Protein AF-A0A960K064-F1 (afdb_monomer_lite)

Sequence (78 aa):
MEIPRVNPVGLVEQPPGFETTPRQHPLWLRALVLLLLLVFGGVTVVTTVVSLGRYCLTTDTSDVRDL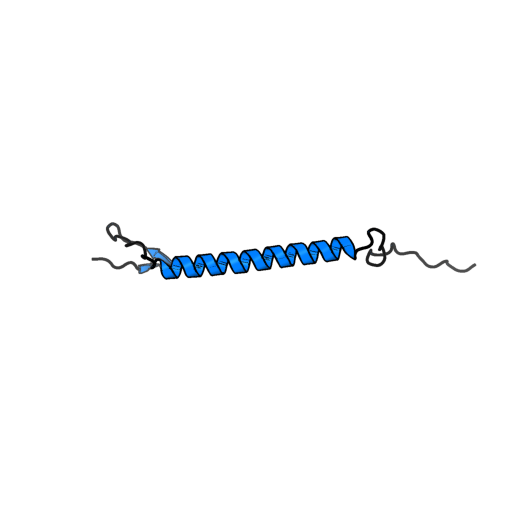PQPYRPAPEGE

Radius of gyration: 29.78 Å; chains: 1; bounding box: 57×63×64 Å

Secondary structure (DSSP, 8-state):
-PPPEE-TTS-EE--TT---------HHHHHHHHHHHHHHHHHHHHHHHHHHHHHHHH--TT-GGGS-----------

Structure (mmCIF, N/CA/C/O backbone):
data_AF-A0A960K064-F1
#
_entry.id   AF-A0A960K064-F1
#
loop_
_atom_site.group_PDB
_atom_site.id
_atom_site.type_symbol
_atom_site.label_atom_id
_atom_site.label_alt_id
_atom_site.label_comp_id
_atom_site.label_asym_id
_atom_site.label_entity_id
_atom_site.label_seq_id
_atom_site.pdbx_PDB_ins_code
_atom_site.Cartn_x
_atom_site.Cartn_y
_atom_site.Cartn_z
_atom_site.occupancy
_atom_site.B_iso_or_equiv
_atom_site.auth_seq_id
_atom_site.auth_comp_id
_atom_site.auth_asym_id
_atom_site.auth_atom_id
_atom_site.pdbx_PDB_model_num
ATOM 1 N N . MET A 1 1 ? -23.824 2.162 36.191 1.00 59.44 1 MET A N 1
ATOM 2 C CA . MET A 1 1 ? -22.786 1.931 35.166 1.00 59.44 1 MET A CA 1
ATOM 3 C C . MET A 1 1 ? -22.601 3.226 34.409 1.00 59.44 1 MET A C 1
ATOM 5 O O . MET A 1 1 ? -23.583 3.750 33.900 1.00 59.44 1 MET A O 1
ATOM 9 N N . GLU A 1 2 ? -21.393 3.776 34.423 1.00 71.50 2 GLU A N 1
ATOM 10 C CA . GLU A 1 2 ? -21.078 5.036 33.749 1.00 71.50 2 GLU A CA 1
ATOM 11 C C . GLU A 1 2 ? -20.591 4.732 32.326 1.00 71.50 2 GLU A C 1
ATOM 13 O O . GLU A 1 2 ? -19.780 3.828 32.129 1.00 71.50 2 GLU A O 1
ATOM 18 N N . ILE A 1 3 ? -21.157 5.414 31.330 1.00 76.25 3 ILE A N 1
ATOM 19 C CA . ILE A 1 3 ? -20.865 5.176 29.910 1.00 76.25 3 ILE A CA 1
ATOM 20 C C . ILE A 1 3 ? -19.655 6.042 29.513 1.00 76.25 3 ILE A C 1
ATOM 22 O O . ILE A 1 3 ? -19.595 7.197 29.949 1.00 76.25 3 ILE A O 1
ATOM 26 N N . PRO A 1 4 ? -18.708 5.533 28.696 1.00 79.19 4 PRO A N 1
ATOM 27 C CA . PRO A 1 4 ? -17.606 6.325 28.167 1.00 79.19 4 PRO A CA 1
ATOM 28 C C . PRO A 1 4 ? -18.141 7.566 27.459 1.00 79.19 4 PRO A C 1
ATOM 30 O O . PRO A 1 4 ? -19.048 7.478 26.628 1.00 79.19 4 PRO A O 1
ATOM 33 N N . ARG A 1 5 ? -17.589 8.726 27.802 1.00 83.81 5 ARG A N 1
ATOM 34 C CA . ARG A 1 5 ? -18.039 10.025 27.299 1.00 83.81 5 ARG A CA 1
ATOM 35 C C . ARG A 1 5 ? -16.859 10.810 26.751 1.00 83.81 5 ARG A C 1
ATOM 37 O O . ARG A 1 5 ? -15.732 10.675 27.221 1.00 83.81 5 ARG A O 1
ATOM 44 N N . VAL A 1 6 ? -17.130 11.602 25.721 1.00 85.94 6 VAL A N 1
ATOM 45 C CA . VAL A 1 6 ? -16.140 12.501 25.128 1.00 85.94 6 VAL A CA 1
ATOM 46 C C . VAL A 1 6 ? -16.176 13.805 25.917 1.00 85.94 6 VAL A C 1
ATOM 48 O O . VAL A 1 6 ? -17.219 14.453 25.997 1.00 85.94 6 VAL A O 1
ATOM 51 N N . ASN A 1 7 ? -15.055 14.164 26.534 1.00 86.88 7 ASN A N 1
ATOM 52 C CA . ASN A 1 7 ? -14.885 15.436 27.231 1.00 86.88 7 ASN A CA 1
ATOM 53 C C . ASN A 1 7 ? -14.879 16.587 26.191 1.00 86.88 7 ASN A C 1
ATOM 55 O O . ASN A 1 7 ? -14.475 16.349 25.050 1.00 86.88 7 ASN A O 1
ATOM 59 N N . PRO A 1 8 ? -15.288 17.830 26.517 1.00 86.75 8 PRO A N 1
ATOM 60 C CA . PRO A 1 8 ? -15.171 19.002 25.633 1.00 86.75 8 PRO A CA 1
ATOM 61 C C . PRO A 1 8 ? -13.803 19.228 24.961 1.00 86.75 8 PRO A C 1
ATOM 63 O O . PRO A 1 8 ? -13.747 19.928 23.955 1.00 86.75 8 PRO A O 1
ATOM 66 N N . VAL A 1 9 ? -12.714 18.627 25.453 1.00 88.69 9 VAL A N 1
ATOM 67 C CA . VAL A 1 9 ? -11.390 18.652 24.789 1.00 88.69 9 VAL A CA 1
ATOM 68 C C . VAL A 1 9 ? -11.216 17.558 23.715 1.00 88.69 9 VAL A C 1
ATOM 70 O O . VAL A 1 9 ? -10.137 17.399 23.153 1.00 88.69 9 VAL A O 1
ATOM 73 N N . GLY A 1 10 ? -12.253 16.765 23.434 1.00 85.31 10 GLY A N 1
ATOM 74 C CA . GLY A 1 10 ? -12.229 15.671 22.456 1.00 85.31 10 GLY A CA 1
ATOM 75 C C . GLY A 1 10 ? -11.593 14.371 22.959 1.00 85.31 10 GLY A C 1
ATOM 76 O O . GLY A 1 10 ? -11.442 13.427 22.188 1.00 85.31 10 GLY A O 1
ATOM 77 N N . LEU A 1 11 ? -11.229 14.297 24.242 1.00 84.75 11 LEU A N 1
ATOM 78 C CA . LEU A 1 11 ? -10.670 13.088 24.845 1.00 84.75 11 LEU A CA 1
ATOM 79 C C . LEU A 1 11 ? -11.787 12.135 25.273 1.00 84.75 11 LEU A C 1
ATOM 81 O O . LEU A 1 11 ? -12.763 12.545 25.902 1.00 84.75 11 LEU A O 1
ATOM 85 N N . VAL A 1 12 ? -11.631 10.854 24.937 1.00 85.62 12 VAL A N 1
ATOM 86 C CA . VAL A 1 12 ? -12.525 9.791 25.404 1.00 85.62 12 VAL A CA 1
ATOM 87 C C . VAL A 1 12 ? -12.127 9.433 26.831 1.00 85.62 12 VAL A C 1
ATOM 89 O O . VAL A 1 12 ? -11.062 8.861 27.056 1.00 85.62 12 VAL A O 1
ATOM 92 N N . GLU A 1 13 ? -12.980 9.764 27.796 1.00 81.81 13 GLU A N 1
ATOM 93 C CA . GLU A 1 13 ? -12.801 9.344 29.182 1.00 81.81 13 GLU A CA 1
ATOM 94 C C . GLU A 1 13 ? -13.418 7.960 29.377 1.00 81.81 13 GLU A C 1
ATOM 96 O O . GLU A 1 13 ? -14.620 7.756 29.174 1.00 81.81 13 GLU A O 1
ATOM 101 N N . GLN A 1 14 ? -12.581 7.000 29.771 1.00 79.38 14 GLN A N 1
ATOM 102 C CA . GLN A 1 14 ? -13.001 5.637 30.058 1.00 79.38 14 GLN A CA 1
ATOM 103 C C . GLN A 1 14 ? -13.042 5.432 31.583 1.00 79.38 14 GLN A C 1
ATOM 105 O O . GLN A 1 14 ? -11.999 5.528 32.233 1.00 79.38 14 GLN A O 1
ATOM 110 N N . PRO A 1 15 ? -14.225 5.192 32.180 1.00 79.25 15 PRO A N 1
ATOM 111 C C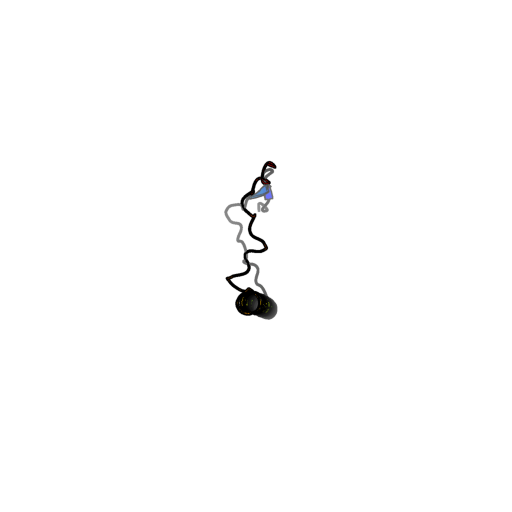A . PRO A 1 15 ? -14.346 5.049 33.625 1.00 79.25 15 PRO A CA 1
ATOM 112 C C . PRO A 1 15 ? -13.641 3.776 34.132 1.00 79.25 15 PRO A C 1
ATOM 114 O O . PRO A 1 15 ? -13.598 2.765 33.419 1.00 79.25 15 PRO A O 1
ATOM 117 N N . PRO A 1 16 ? -13.100 3.793 35.365 1.00 7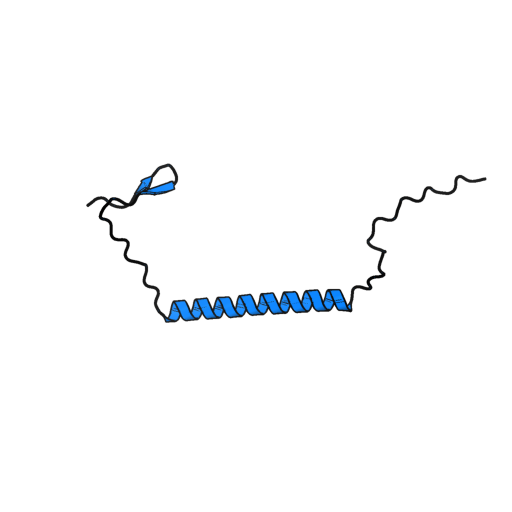2.44 16 PRO A N 1
ATOM 118 C CA . PRO A 1 16 ? -12.438 2.631 35.950 1.00 72.44 16 PRO A CA 1
ATOM 119 C C . PRO A 1 16 ? -13.444 1.479 36.093 1.00 72.44 16 PRO A C 1
ATOM 121 O O . PRO A 1 16 ? -14.462 1.611 36.768 1.00 72.44 16 PRO A O 1
ATOM 124 N N . GLY A 1 17 ? -13.171 0.358 35.418 1.00 71.44 17 GLY A N 1
ATOM 125 C CA . GLY A 1 17 ? -14.058 -0.814 35.355 1.00 71.44 17 GLY A CA 1
ATOM 126 C C . GLY A 1 17 ? -14.778 -1.015 34.018 1.00 71.44 17 GLY A C 1
ATOM 127 O O . GLY A 1 17 ? -15.524 -1.981 33.874 1.00 71.44 17 GLY A O 1
ATOM 128 N N . PHE A 1 18 ? -14.562 -0.144 33.027 1.00 72.44 18 PHE A N 1
ATOM 129 C CA . PHE A 1 18 ? -15.070 -0.362 31.673 1.00 72.44 18 PHE A CA 1
ATOM 130 C C . PHE A 1 18 ? -14.121 -1.283 30.891 1.00 72.44 18 PHE A C 1
ATOM 132 O O . PHE A 1 18 ? -13.063 -0.837 30.443 1.00 72.44 18 PHE A O 1
ATOM 139 N N . GLU A 1 19 ? -14.481 -2.557 30.716 1.00 69.88 19 GLU A N 1
ATOM 140 C CA . GLU A 1 19 ? -13.711 -3.471 29.866 1.00 69.88 19 GLU A CA 1
ATOM 141 C C . GLU A 1 19 ? -13.883 -3.104 28.390 1.00 69.88 19 GLU A C 1
ATOM 143 O O . GLU A 1 19 ? -14.953 -3.236 27.794 1.00 69.88 19 GLU A O 1
ATOM 148 N N . THR A 1 20 ? -12.802 -2.641 27.771 1.00 71.25 20 THR A N 1
ATOM 149 C CA . THR A 1 20 ? -12.707 -2.534 26.319 1.00 71.25 20 THR A CA 1
ATOM 150 C C . THR A 1 20 ? -12.573 -3.933 25.736 1.00 71.25 20 THR A C 1
ATOM 152 O O . THR A 1 20 ? -11.483 -4.496 25.690 1.00 71.25 20 THR A O 1
ATOM 155 N N . THR A 1 21 ? -13.668 -4.502 25.233 1.00 69.69 21 THR A N 1
ATOM 156 C CA . THR A 1 21 ? -13.570 -5.685 24.371 1.00 69.69 21 THR A CA 1
ATOM 157 C C . THR A 1 21 ? -12.802 -5.307 23.101 1.00 69.69 21 THR A C 1
ATOM 159 O O . THR A 1 21 ? -13.282 -4.452 22.345 1.00 69.69 21 THR A O 1
ATOM 162 N N . PRO A 1 22 ? -11.626 -5.907 22.828 1.00 71.81 22 PRO A N 1
ATOM 163 C CA . PRO A 1 22 ? -10.896 -5.632 21.601 1.00 71.81 22 PRO A CA 1
ATOM 164 C C . PRO A 1 22 ? -11.770 -6.013 20.408 1.00 71.81 22 PRO A C 1
ATOM 166 O O . PRO A 1 22 ? -12.345 -7.102 20.361 1.00 71.81 22 PRO A O 1
ATOM 169 N N . ARG A 1 23 ? -11.890 -5.100 19.439 1.00 74.19 23 ARG A N 1
ATOM 170 C CA . ARG A 1 23 ? -12.723 -5.302 18.251 1.00 74.19 23 ARG A CA 1
ATOM 171 C C . ARG A 1 23 ? -12.176 -6.499 17.470 1.00 74.19 23 ARG A C 1
ATOM 173 O O . ARG A 1 23 ? -11.110 -6.428 16.858 1.00 74.19 23 ARG A O 1
ATOM 180 N N . GLN A 1 24 ? -12.880 -7.626 17.530 1.00 80.38 24 GLN A N 1
ATOM 181 C CA . GLN A 1 24 ? -12.457 -8.838 16.841 1.00 80.38 24 GLN A CA 1
ATOM 182 C C . GLN A 1 24 ? -12.787 -8.704 15.355 1.00 80.38 24 GLN A C 1
ATOM 184 O O . GLN A 1 24 ? -13.948 -8.688 14.952 1.00 80.38 24 GLN A O 1
ATOM 189 N N . HIS A 1 25 ? -11.751 -8.565 14.532 1.00 82.38 25 HIS A N 1
ATOM 190 C CA . HIS A 1 25 ? -11.902 -8.559 13.083 1.00 82.38 25 HIS A CA 1
ATOM 191 C C . HIS A 1 25 ? -11.896 -9.996 12.557 1.00 82.38 25 HIS A C 1
ATOM 193 O O . HIS A 1 25 ? -11.003 -10.765 12.930 1.00 82.38 25 HIS A O 1
ATOM 199 N N . PRO A 1 26 ? -12.839 -10.364 11.674 1.00 88.38 26 PRO A N 1
ATOM 200 C CA . PRO A 1 26 ? -12.867 -11.703 11.112 1.00 88.38 26 PRO A CA 1
ATOM 201 C C . PRO A 1 26 ? -11.631 -11.939 10.231 1.00 88.38 26 PRO A C 1
ATOM 203 O O . PRO A 1 26 ? -11.114 -11.018 9.594 1.00 88.38 26 PRO A O 1
ATOM 206 N N . LEU A 1 27 ? -11.147 -13.185 10.194 1.00 89.44 27 LEU A N 1
ATOM 207 C CA . LEU A 1 27 ? -9.896 -13.552 9.511 1.00 89.44 27 LEU A CA 1
ATOM 208 C C . LEU A 1 27 ? -9.885 -13.171 8.024 1.00 89.44 27 LEU A C 1
ATOM 210 O O . LEU A 1 27 ? -8.860 -12.720 7.521 1.00 89.44 27 LEU A O 1
ATOM 214 N N . TRP A 1 28 ? -11.026 -13.279 7.339 1.00 93.06 28 TRP A N 1
ATOM 215 C CA . TRP A 1 28 ? -11.146 -12.896 5.929 1.00 93.06 28 TRP A CA 1
ATOM 216 C C . TRP A 1 28 ? -10.888 -11.398 5.708 1.00 93.06 28 TRP A C 1
ATOM 218 O O . TRP A 1 28 ? -10.241 -11.025 4.734 1.00 93.06 28 TRP A O 1
ATOM 228 N N . LEU A 1 29 ? -11.330 -10.541 6.637 1.00 93.62 29 LEU A N 1
ATOM 229 C CA . LEU A 1 29 ? -11.116 -9.096 6.557 1.00 93.62 29 LEU A CA 1
ATOM 230 C C . LEU A 1 29 ? -9.628 -8.779 6.733 1.00 93.62 29 LEU A C 1
ATOM 232 O O . LEU A 1 29 ? -9.080 -7.955 6.010 1.00 93.62 29 LEU A O 1
ATOM 236 N N . ARG A 1 30 ? -8.954 -9.478 7.654 1.00 92.06 30 ARG A N 1
ATOM 237 C CA . ARG A 1 30 ? -7.500 -9.356 7.841 1.00 92.06 30 ARG A CA 1
ATOM 238 C C . ARG A 1 30 ? -6.733 -9.797 6.596 1.00 92.06 30 ARG A C 1
ATOM 240 O O . ARG A 1 30 ? -5.807 -9.103 6.190 1.00 92.06 30 ARG A O 1
ATOM 247 N N . ALA A 1 31 ? -7.138 -10.905 5.976 1.00 95.56 31 ALA A N 1
ATOM 248 C CA . ALA A 1 31 ? -6.534 -11.395 4.740 1.00 95.56 31 ALA A CA 1
ATOM 249 C C . ALA A 1 31 ? -6.725 -10.409 3.578 1.00 95.56 31 ALA 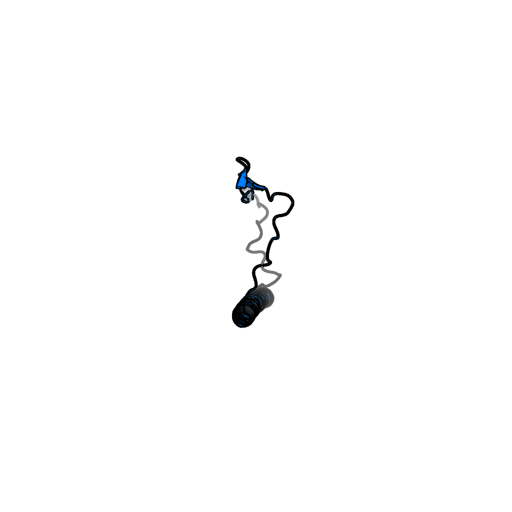A C 1
ATOM 251 O O . ALA A 1 31 ? -5.775 -10.131 2.853 1.00 95.56 31 ALA A O 1
ATOM 252 N N . LEU A 1 32 ? -7.921 -9.828 3.442 1.00 96.50 32 LEU A N 1
ATOM 253 C CA . LEU A 1 32 ? -8.209 -8.813 2.428 1.00 96.50 32 LEU A CA 1
ATOM 254 C C . LEU A 1 32 ? -7.349 -7.561 2.629 1.00 96.50 32 LEU A C 1
ATOM 256 O O . LEU A 1 32 ? -6.743 -7.078 1.677 1.00 96.50 32 LEU A O 1
ATOM 260 N N . VAL A 1 33 ? -7.246 -7.061 3.864 1.00 95.88 33 VAL A N 1
ATOM 261 C CA . VAL A 1 33 ? -6.389 -5.908 4.187 1.00 95.88 33 VAL A CA 1
ATOM 262 C C . VAL A 1 33 ? -4.924 -6.211 3.879 1.00 95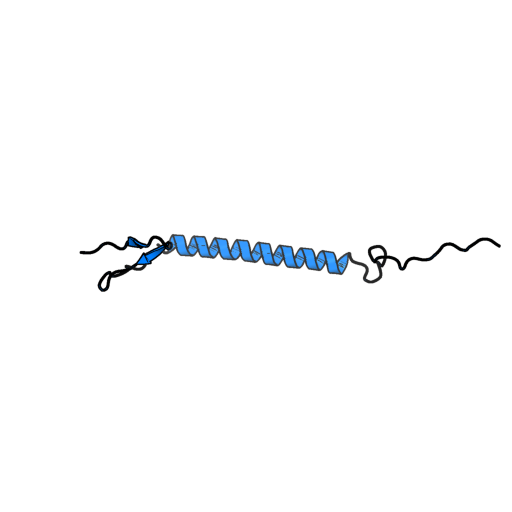.88 33 VAL A C 1
ATOM 264 O O . VAL A 1 33 ? -4.243 -5.386 3.277 1.00 95.88 33 VAL A O 1
ATOM 267 N N . LEU A 1 34 ? -4.442 -7.400 4.242 1.00 97.06 34 LEU A N 1
ATOM 268 C CA . LEU A 1 34 ? -3.069 -7.814 3.966 1.00 97.06 34 LEU A CA 1
ATOM 269 C C . LEU A 1 34 ? -2.797 -7.905 2.460 1.00 97.06 34 LEU A C 1
ATOM 271 O O . LEU A 1 34 ? -1.776 -7.407 1.995 1.00 97.06 34 LEU A O 1
ATOM 275 N N . LEU A 1 35 ? -3.729 -8.468 1.688 1.00 97.94 35 LEU A N 1
ATOM 276 C CA . LEU A 1 35 ? -3.646 -8.507 0.229 1.00 97.94 35 LEU A CA 1
ATOM 277 C C . LEU A 1 35 ? -3.571 -7.092 -0.361 1.00 97.94 35 LEU A C 1
ATOM 279 O O . LEU A 1 35 ? -2.716 -6.821 -1.200 1.00 97.94 35 LEU A O 1
ATOM 283 N N . LEU A 1 36 ? -4.432 -6.183 0.103 1.00 97.69 36 LEU A N 1
ATOM 284 C CA . LEU A 1 36 ? -4.457 -4.799 -0.362 1.00 97.69 36 LEU A CA 1
ATOM 285 C C . LEU A 1 36 ? -3.131 -4.082 -0.068 1.00 97.69 36 LEU A C 1
ATOM 287 O O . LEU A 1 36 ? -2.595 -3.399 -0.938 1.00 97.69 36 LEU A O 1
ATOM 291 N N . LEU A 1 37 ? -2.577 -4.280 1.133 1.00 97.88 37 LEU A N 1
ATOM 292 C CA . LEU A 1 37 ? -1.283 -3.724 1.530 1.00 97.88 37 LEU A CA 1
ATOM 293 C C . LEU A 1 37 ? -0.141 -4.252 0.660 1.00 97.88 37 LEU A C 1
ATOM 295 O O . LEU A 1 37 ? 0.712 -3.471 0.243 1.00 97.88 37 LEU A O 1
ATOM 299 N N . LEU A 1 38 ? -0.135 -5.550 0.352 1.00 98.25 38 LEU A N 1
ATOM 300 C CA . LEU A 1 38 ? 0.873 -6.145 -0.524 1.00 98.25 38 LEU A CA 1
ATOM 301 C C . LEU A 1 38 ? 0.789 -5.596 -1.948 1.00 98.25 38 LEU A C 1
ATOM 303 O O . LEU A 1 38 ? 1.818 -5.256 -2.525 1.00 98.25 38 LEU A O 1
ATOM 307 N N . VAL A 1 39 ? -0.418 -5.469 -2.505 1.00 98.00 39 VAL A N 1
ATOM 308 C CA . VAL A 1 39 ? -0.614 -4.900 -3.846 1.00 98.00 39 VAL A CA 1
ATOM 309 C C . VAL A 1 39 ? -0.159 -3.445 -3.878 1.00 98.00 39 VAL A C 1
ATOM 311 O O . VAL A 1 39 ? 0.620 -3.066 -4.749 1.00 98.00 39 VAL A O 1
ATOM 314 N N . PHE A 1 40 ? -0.594 -2.637 -2.912 1.00 97.62 40 PHE A N 1
ATOM 315 C CA . PHE A 1 40 ? -0.208 -1.232 -2.827 1.00 97.62 40 PHE A CA 1
ATOM 316 C C . PHE A 1 40 ? 1.309 -1.063 -2.673 1.00 97.62 40 PHE A C 1
ATOM 318 O O . PHE A 1 40 ? 1.929 -0.289 -3.406 1.00 97.62 40 PHE A O 1
ATOM 325 N N . GLY A 1 41 ? 1.923 -1.827 -1.766 1.00 97.44 41 GLY A N 1
ATOM 326 C CA . GLY A 1 41 ? 3.370 -1.829 -1.572 1.00 97.44 41 GLY A CA 1
ATOM 327 C C . GLY A 1 41 ? 4.116 -2.264 -2.832 1.00 97.44 41 GLY A C 1
ATOM 328 O O . GLY A 1 41 ? 5.061 -1.596 -3.243 1.00 97.44 41 GLY A O 1
ATOM 329 N N . GLY A 1 42 ? 3.649 -3.320 -3.500 1.00 97.88 42 GLY A N 1
ATOM 330 C CA . GLY A 1 42 ? 4.222 -3.806 -4.754 1.00 97.88 42 GLY A CA 1
ATOM 331 C C . GLY A 1 42 ? 4.171 -2.761 -5.867 1.00 97.88 42 GLY A C 1
ATOM 332 O O . GLY A 1 42 ? 5.194 -2.478 -6.486 1.00 97.88 42 GLY A O 1
ATOM 333 N N . VAL A 1 43 ? 3.015 -2.126 -6.082 1.00 97.38 43 VAL A N 1
ATOM 334 C CA . VAL A 1 43 ? 2.866 -1.041 -7.068 1.00 97.38 43 VAL A CA 1
ATOM 335 C C . VAL A 1 43 ? 3.789 0.128 -6.732 1.00 97.38 43 VAL A C 1
ATOM 337 O O . VAL A 1 43 ? 4.469 0.646 -7.616 1.00 97.38 43 VAL A O 1
ATOM 340 N N . THR A 1 44 ? 3.869 0.516 -5.459 1.00 96.25 44 THR A N 1
ATOM 341 C CA . THR A 1 44 ? 4.757 1.596 -5.013 1.00 96.25 44 THR A CA 1
ATOM 342 C C . THR A 1 44 ? 6.213 1.265 -5.338 1.00 96.25 44 THR A C 1
ATOM 344 O O . THR A 1 44 ? 6.869 2.031 -6.031 1.00 96.25 44 THR A O 1
ATOM 347 N N . VAL A 1 45 ? 6.700 0.083 -4.952 1.00 97.12 45 VAL A N 1
ATOM 348 C CA . VAL A 1 45 ? 8.080 -0.342 -5.238 1.00 97.12 45 VAL A CA 1
ATOM 349 C C . VAL A 1 45 ? 8.351 -0.379 -6.741 1.00 97.12 45 VAL A C 1
ATOM 351 O O . VAL A 1 45 ? 9.352 0.172 -7.192 1.00 97.12 45 VAL A O 1
ATOM 354 N N . VAL A 1 46 ? 7.457 -0.976 -7.533 1.00 96.69 46 VAL A N 1
ATOM 355 C CA . VAL A 1 46 ? 7.617 -1.056 -8.992 1.00 96.69 46 VAL A CA 1
ATOM 356 C C . VAL A 1 46 ? 7.678 0.337 -9.608 1.00 96.69 46 VAL A C 1
ATOM 358 O O . VAL A 1 46 ? 8.579 0.617 -10.392 1.00 96.69 46 VAL A O 1
ATOM 361 N N . THR A 1 47 ? 6.763 1.232 -9.242 1.00 94.31 47 THR A N 1
ATOM 362 C CA . THR A 1 47 ? 6.750 2.600 -9.780 1.00 94.31 47 THR A CA 1
ATOM 363 C C . THR A 1 47 ? 7.990 3.386 -9.366 1.00 94.31 47 THR A C 1
ATOM 365 O O . THR A 1 47 ? 8.556 4.084 -10.207 1.00 94.31 47 THR A O 1
ATOM 368 N N . THR A 1 48 ? 8.478 3.227 -8.132 1.00 93.56 48 THR A N 1
ATOM 369 C CA . THR A 1 48 ? 9.734 3.837 -7.677 1.00 93.56 48 THR A CA 1
ATOM 370 C C . THR A 1 48 ? 10.926 3.314 -8.473 1.00 93.56 48 THR A C 1
ATOM 372 O O . THR A 1 48 ? 11.709 4.112 -8.979 1.00 93.56 48 THR A O 1
ATOM 375 N N . VAL A 1 49 ? 11.043 1.995 -8.650 1.00 95.94 49 VAL A N 1
ATOM 376 C CA . VAL A 1 49 ? 12.139 1.374 -9.411 1.00 95.94 49 VAL A CA 1
ATOM 377 C C . VAL A 1 49 ? 12.087 1.767 -10.884 1.00 95.94 49 VAL A C 1
ATOM 379 O O . VAL A 1 49 ? 13.122 2.075 -11.460 1.00 95.94 49 VAL A O 1
ATOM 382 N N . VAL A 1 50 ? 10.905 1.810 -11.501 1.00 93.56 50 VAL A N 1
ATOM 383 C CA . VAL A 1 50 ? 10.750 2.246 -12.897 1.00 93.56 50 VAL A CA 1
ATOM 384 C C . VAL A 1 50 ? 11.091 3.725 -13.048 1.00 93.56 50 VAL A C 1
ATOM 386 O O . VAL A 1 50 ? 11.765 4.095 -14.006 1.00 93.56 50 VAL A O 1
ATOM 389 N N . SER A 1 51 ? 10.661 4.569 -12.109 1.00 89.62 51 SER A N 1
ATOM 390 C CA . SER A 1 51 ? 10.963 6.005 -12.129 1.00 89.62 51 SER A CA 1
ATOM 391 C C . SER A 1 51 ? 12.457 6.257 -11.964 1.00 89.62 51 SER A C 1
ATOM 393 O O . SER A 1 51 ? 13.037 6.987 -12.762 1.00 89.62 51 SER A O 1
ATOM 395 N N . LEU A 1 52 ? 13.095 5.594 -10.994 1.00 90.38 52 LEU A N 1
ATOM 396 C CA . LEU A 1 52 ? 14.544 5.647 -10.802 1.00 90.38 52 LEU A CA 1
ATOM 397 C C . LEU A 1 52 ? 15.290 5.076 -12.000 1.00 90.38 52 LEU A C 1
ATOM 399 O O . LEU A 1 52 ? 16.234 5.690 -12.468 1.00 90.38 52 LEU A O 1
ATOM 403 N N . GLY A 1 53 ? 14.858 3.934 -12.526 1.00 89.06 53 GLY A N 1
ATOM 404 C CA . GLY A 1 53 ? 15.474 3.308 -13.688 1.00 89.06 53 GLY A CA 1
ATOM 405 C C . GLY A 1 53 ? 15.408 4.216 -14.909 1.00 89.06 53 GLY A C 1
ATOM 406 O O . GLY A 1 53 ? 16.420 4.415 -15.571 1.00 89.06 53 GLY A O 1
ATOM 407 N N . ARG A 1 54 ? 14.251 4.834 -15.175 1.00 84.94 54 ARG A N 1
ATOM 408 C CA . ARG A 1 54 ? 14.136 5.844 -16.232 1.00 84.94 54 ARG A CA 1
ATOM 409 C C . ARG A 1 54 ? 15.050 7.021 -15.964 1.00 84.94 54 ARG A C 1
ATOM 411 O O . ARG A 1 54 ? 15.832 7.346 -16.838 1.00 84.94 54 ARG A O 1
ATOM 418 N N . TYR A 1 55 ? 15.016 7.589 -14.764 1.00 82.19 55 TYR A N 1
ATOM 419 C CA . TYR A 1 55 ? 15.901 8.687 -14.399 1.00 82.19 55 TYR A CA 1
ATOM 420 C C . TYR A 1 55 ? 17.379 8.325 -14.627 1.00 82.19 55 TYR A C 1
ATOM 422 O O . TYR A 1 55 ? 18.073 9.029 -15.346 1.00 82.19 55 TYR A O 1
ATOM 430 N N . CYS A 1 56 ? 17.858 7.187 -14.134 1.00 84.12 56 CYS A N 1
ATOM 431 C CA . CYS A 1 56 ? 19.246 6.759 -14.312 1.00 84.12 56 CYS A CA 1
ATOM 432 C C . CYS A 1 56 ? 19.617 6.434 -15.768 1.00 84.12 56 CYS A C 1
ATOM 434 O O . CYS A 1 56 ? 20.786 6.541 -16.119 1.00 84.12 56 CYS A O 1
ATOM 436 N N . LEU A 1 57 ? 18.660 6.015 -16.603 1.00 83.50 57 LEU A N 1
ATOM 437 C CA . LEU A 1 57 ? 18.914 5.654 -18.002 1.00 83.50 57 LEU A CA 1
ATOM 438 C C . LEU A 1 57 ? 18.740 6.819 -18.981 1.00 83.50 57 LEU A C 1
ATOM 440 O O . LEU A 1 57 ? 19.324 6.782 -20.059 1.00 83.50 57 LEU A O 1
ATOM 444 N N . THR A 1 58 ? 17.916 7.816 -18.652 1.00 78.88 58 THR A N 1
ATOM 445 C CA . THR A 1 58 ? 17.605 8.939 -19.551 1.00 78.88 58 THR A CA 1
ATOM 446 C C . THR A 1 58 ? 18.228 10.254 -19.117 1.00 78.88 58 THR A C 1
ATOM 448 O O . THR A 1 58 ? 18.243 11.188 -19.911 1.00 78.88 58 THR A O 1
ATOM 451 N N . THR A 1 59 ? 18.704 10.362 -17.875 1.00 70.06 59 THR A N 1
ATOM 452 C CA . THR A 1 59 ? 19.382 11.575 -17.412 1.00 70.06 59 THR A CA 1
ATOM 453 C C . THR A 1 59 ? 20.854 11.460 -17.766 1.00 70.06 59 THR A C 1
ATOM 455 O O . THR A 1 59 ? 21.592 10.677 -17.168 1.00 70.06 59 THR A O 1
ATOM 458 N N . ASP A 1 60 ? 21.277 12.235 -18.757 1.00 64.88 60 ASP A N 1
ATOM 459 C CA . ASP A 1 60 ? 22.688 12.439 -19.039 1.00 64.88 60 ASP A CA 1
ATOM 460 C C . ASP A 1 60 ? 23.265 13.257 -17.873 1.00 64.88 60 ASP A C 1
ATOM 462 O O . ASP A 1 60 ? 22.828 14.378 -17.618 1.00 64.88 60 ASP A O 1
ATOM 466 N N . THR A 1 61 ? 24.223 12.717 -17.113 1.00 61.94 61 THR A N 1
ATOM 467 C CA . THR A 1 61 ? 24.819 13.422 -15.953 1.00 61.94 61 THR A CA 1
ATOM 468 C C . THR A 1 61 ? 25.541 14.718 -16.343 1.00 61.94 61 THR A C 1
ATOM 470 O O . THR A 1 61 ? 25.998 15.465 -15.480 1.00 61.94 61 THR A O 1
ATOM 473 N N . SER A 1 62 ? 25.675 14.958 -17.649 1.00 59.28 62 SER A N 1
ATOM 474 C CA . SER A 1 62 ? 26.256 16.136 -18.275 1.00 59.28 62 SER A CA 1
ATOM 475 C C . SER A 1 62 ? 25.222 17.186 -18.712 1.00 59.28 62 SER A C 1
ATOM 477 O O . SER A 1 62 ? 25.622 18.241 -19.207 1.00 59.28 62 SER A O 1
ATOM 479 N N . ASP A 1 63 ? 23.915 16.950 -18.529 1.00 62.88 63 ASP A N 1
ATOM 480 C CA . ASP A 1 63 ? 22.877 17.893 -18.955 1.00 62.88 63 ASP A CA 1
ATOM 481 C C . ASP A 1 63 ? 22.740 19.066 -17.968 1.00 62.88 63 ASP A C 1
ATOM 483 O O . ASP A 1 63 ? 21.953 19.076 -17.025 1.00 62.88 63 ASP A O 1
ATOM 487 N N . VAL A 1 64 ? 23.584 20.076 -18.183 1.00 63.72 64 VAL A N 1
ATOM 488 C CA . VAL A 1 64 ? 23.661 21.329 -17.411 1.00 63.72 64 VAL A CA 1
ATOM 489 C C . VAL A 1 64 ? 22.595 22.350 -17.842 1.00 63.72 64 VAL A C 1
ATOM 491 O O . VAL A 1 64 ? 22.615 23.487 -17.370 1.00 63.72 64 VAL A O 1
ATOM 494 N N . ARG A 1 65 ? 21.698 21.997 -18.776 1.00 65.62 65 ARG A N 1
ATOM 495 C CA . ARG A 1 65 ? 20.743 22.939 -19.390 1.00 65.62 65 ARG A CA 1
ATOM 496 C C . ARG A 1 65 ? 19.694 23.473 -18.417 1.00 65.62 65 ARG A C 1
ATOM 498 O O . ARG A 1 65 ? 19.244 24.599 -18.605 1.00 65.62 65 ARG A O 1
ATOM 505 N N . ASP A 1 66 ? 19.383 22.713 -17.369 1.00 63.75 66 ASP A N 1
ATOM 506 C CA . ASP A 1 66 ? 18.448 23.112 -16.310 1.00 63.75 66 ASP A CA 1
ATOM 507 C C . ASP A 1 66 ? 19.128 23.805 -15.117 1.00 63.75 66 ASP A C 1
ATOM 509 O O . ASP A 1 66 ? 18.453 24.269 -14.195 1.00 63.75 66 ASP A O 1
ATOM 513 N N . LEU A 1 67 ? 20.464 23.906 -15.105 1.00 65.75 67 LEU A N 1
ATOM 514 C CA . LEU A 1 67 ? 21.160 24.650 -14.060 1.00 65.75 67 LEU A CA 1
ATOM 515 C C . LEU A 1 67 ? 21.057 26.158 -14.334 1.00 65.75 67 LEU A C 1
ATOM 517 O O . LEU A 1 67 ? 21.273 26.586 -15.473 1.00 65.75 67 LEU A O 1
ATOM 521 N N . PRO A 1 68 ? 20.768 26.984 -13.306 1.00 66.88 68 PRO A N 1
ATOM 522 C CA . PRO A 1 68 ? 20.785 28.434 -13.436 1.00 66.88 68 PRO A CA 1
ATOM 523 C C . PRO A 1 68 ? 22.143 28.868 -13.985 1.00 66.88 68 PRO A C 1
ATOM 525 O O . PRO A 1 68 ? 23.167 28.733 -13.312 1.00 66.88 68 PRO A O 1
ATOM 528 N N . GLN A 1 69 ? 22.168 29.343 -15.230 1.00 72.69 69 GLN A N 1
ATOM 529 C CA . GLN A 1 69 ? 23.406 29.810 -15.83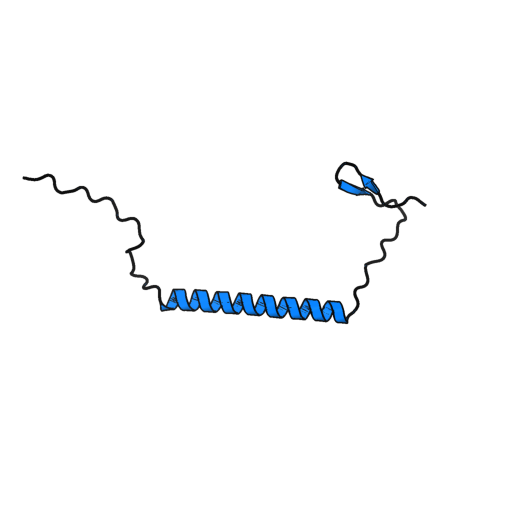8 1.00 72.69 69 GLN A CA 1
ATOM 530 C C . GLN A 1 69 ? 23.917 31.017 -15.041 1.00 72.69 69 GLN A C 1
ATOM 532 O O . GLN A 1 69 ? 23.136 31.939 -14.774 1.00 72.69 69 GLN A O 1
ATOM 537 N N . PRO A 1 70 ? 25.206 31.043 -14.656 1.00 71.75 70 PRO A N 1
ATOM 538 C CA . PRO A 1 70 ? 25.808 32.231 -14.076 1.00 71.75 70 PRO A CA 1
ATOM 539 C C . PRO A 1 70 ? 25.588 33.404 -15.029 1.00 71.75 70 PRO A C 1
ATOM 541 O O . PRO A 1 70 ? 25.910 33.316 -16.215 1.00 71.75 70 PRO A O 1
ATOM 544 N N . TYR A 1 71 ? 25.009 34.488 -14.516 1.00 76.25 71 TYR A N 1
ATOM 545 C CA . TYR A 1 71 ? 24.784 35.708 -15.281 1.00 76.25 71 TYR A CA 1
ATOM 546 C C . TYR A 1 71 ? 26.094 36.152 -15.946 1.00 76.25 71 TYR A C 1
ATOM 548 O O . TYR A 1 71 ? 27.061 36.496 -15.265 1.00 76.25 71 TYR A O 1
ATOM 556 N N . ARG A 1 72 ? 26.128 36.124 -17.283 1.00 75.44 72 ARG A N 1
ATOM 557 C CA . ARG A 1 72 ? 27.232 36.654 -18.083 1.00 75.44 72 ARG A CA 1
ATOM 558 C C . ARG A 1 72 ? 26.830 38.053 -18.557 1.00 75.44 72 ARG A C 1
ATOM 560 O O . ARG A 1 72 ? 25.948 38.139 -19.412 1.00 75.44 72 ARG A O 1
ATOM 567 N N . PRO A 1 73 ? 27.420 39.136 -18.020 1.00 71.69 73 PRO A N 1
ATOM 568 C CA . PRO A 1 73 ? 27.147 40.473 -18.530 1.00 71.69 73 PRO A CA 1
ATOM 569 C C . PRO A 1 73 ? 27.581 40.570 -19.999 1.00 71.69 73 PRO A C 1
ATOM 571 O O . PRO A 1 73 ? 28.584 39.974 -20.403 1.00 71.69 73 PRO A O 1
ATOM 574 N N . ALA A 1 74 ? 26.780 41.275 -20.800 1.00 74.50 74 ALA A N 1
ATOM 575 C CA . ALA A 1 74 ? 27.050 41.506 -22.214 1.00 74.50 74 ALA A CA 1
ATOM 576 C C . ALA A 1 74 ? 28.374 42.275 -22.391 1.00 74.50 74 ALA A C 1
ATOM 578 O O . ALA A 1 74 ? 28.703 43.094 -21.532 1.00 74.50 74 ALA A O 1
ATOM 579 N N . PRO A 1 75 ? 29.136 42.032 -23.475 1.00 72.19 75 PRO A N 1
ATOM 580 C CA . PRO A 1 75 ? 30.308 42.842 -23.772 1.00 72.19 75 PRO A CA 1
ATOM 581 C C . PRO A 1 75 ? 29.849 44.277 -24.042 1.00 72.19 75 PRO A C 1
ATOM 583 O O . PRO A 1 75 ? 29.088 44.526 -24.979 1.00 72.19 75 PRO A O 1
ATOM 586 N N . GLU A 1 76 ? 30.269 45.204 -23.185 1.00 64.25 76 GLU A N 1
ATOM 587 C CA . GLU A 1 76 ? 30.151 46.633 -23.453 1.00 64.25 76 GLU A CA 1
ATOM 588 C C . GLU A 1 76 ? 30.997 46.931 -24.694 1.00 64.25 76 GLU A C 1
ATOM 590 O O . GLU A 1 76 ? 32.177 46.587 -24.745 1.00 64.25 76 GLU A O 1
ATOM 595 N N . GLY A 1 77 ? 30.336 47.445 -25.733 1.00 72.31 77 GLY A N 1
ATOM 596 C CA . GLY A 1 77 ? 30.929 47.666 -27.046 1.00 72.31 77 GLY A CA 1
ATOM 597 C C . GLY A 1 77 ? 32.122 48.619 -27.000 1.00 72.31 77 GLY A C 1
ATOM 598 O O . GLY A 1 77 ? 32.083 49.632 -26.301 1.00 72.31 77 GLY A O 1
ATOM 599 N N . GLU A 1 78 ? 33.149 48.251 -27.766 1.00 53.66 78 GLU A N 1
ATOM 600 C CA . GLU A 1 78 ? 34.275 49.099 -28.178 1.00 53.66 78 GLU A CA 1
ATOM 601 C C . GLU A 1 78 ? 33.843 50.199 -29.159 1.00 53.66 78 GLU A C 1
ATOM 603 O O . GLU A 1 78 ? 32.939 49.940 -29.993 1.00 53.66 78 GLU A O 1
#

pLDDT: mean 81.69, std 12.17, range [53.66, 98.25]

Foldseek 3Di:
DDDFDQDPVRDTDDDPPDDDDPPDDDPVVVVVVVVVVVVVVVVVVVVVCVVVVCCVVVDDPPPCVPPDPDDDDDPDDD